Protein AF-A0A7G8ZKV3-F1 (afdb_monomer_lite)

pLDDT: mean 84.96, std 9.77, range [47.31, 93.44]

Radius of gyration: 17.97 Å; chains: 1; bounding box: 38×34×48 Å

Foldseek 3Di:
DPPCPLLPQFDPVLSVVLVVLLVVLCVLLVCLVVVLVVCVVVVHDPVSSVVSVVSNVVSVVSNVVSSVVRLVRGDPVSNVLLVQLLCQLLVVLVVVLVVVVVVCVVVVPPPDDVVVVVVSVVCSVVSSVVSSVVSSVVSVVVVD

Secondary structure (DSSP, 8-state):
--S-TTSSSS-HHHHHHHHHHHHHHHHHHHHHHHHHHHHHHTT--HHHHHHHHHHHHHHHHHHHHHHHHHHTTS-HHHHHHHHHHHHHHHHHHHHHHHHHHHHHHHTT-TT--HHHHHHHHHHHHHHHHHHHHHHH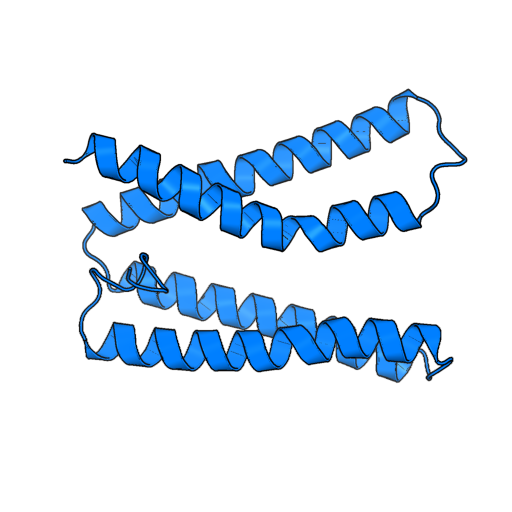HHHHTT--

Structure (mmCIF, N/CA/C/O backbone):
data_AF-A0A7G8ZKV3-F1
#
_entry.id   AF-A0A7G8ZKV3-F1
#
loop_
_atom_site.group_PDB
_atom_site.id
_atom_site.type_symbol
_atom_site.label_atom_id
_atom_site.label_alt_id
_atom_site.label_comp_id
_atom_site.label_asym_id
_atom_site.label_entity_id
_atom_site.label_seq_id
_atom_site.pdbx_PDB_ins_code
_atom_site.Cartn_x
_atom_site.Cartn_y
_atom_site.Cartn_z
_atom_site.occupancy
_atom_site.B_iso_or_equiv
_atom_site.auth_seq_id
_atom_site.auth_comp_id
_atom_site.auth_asym_id
_atom_site.auth_atom_id
_atom_site.pdbx_PDB_model_num
ATOM 1 N N . MET A 1 1 ? 6.717 4.722 20.788 1.00 47.31 1 MET A N 1
ATOM 2 C CA . MET A 1 1 ? 5.771 4.802 19.654 1.00 47.31 1 MET A CA 1
ATOM 3 C C . MET A 1 1 ? 5.545 3.397 19.133 1.00 47.31 1 MET A C 1
ATOM 5 O O . MET A 1 1 ? 6.523 2.695 18.908 1.00 47.31 1 MET A O 1
ATOM 9 N N . ASP A 1 2 ? 4.293 2.960 19.012 1.00 60.91 2 ASP A N 1
ATOM 10 C CA . ASP A 1 2 ? 3.972 1.668 18.395 1.00 60.91 2 ASP A CA 1
ATOM 11 C C . ASP A 1 2 ? 4.208 1.791 16.880 1.00 60.91 2 ASP A C 1
ATOM 13 O O . ASP A 1 2 ? 3.639 2.673 16.242 1.00 60.91 2 ASP A O 1
ATOM 17 N N . LEU A 1 3 ? 5.066 0.939 16.309 1.00 64.06 3 LEU A N 1
ATOM 18 C CA . LEU A 1 3 ? 5.451 0.988 14.886 1.00 64.06 3 LEU A CA 1
ATOM 19 C C . LEU A 1 3 ? 4.284 0.697 13.920 1.00 64.06 3 LEU A C 1
ATOM 21 O O . LEU A 1 3 ? 4.389 0.989 12.736 1.00 64.06 3 LEU A O 1
ATOM 25 N N . MET A 1 4 ? 3.198 0.104 14.423 1.00 76.06 4 MET A N 1
ATOM 26 C CA . MET A 1 4 ? 1.981 -0.233 13.674 1.00 76.06 4 MET A CA 1
ATOM 27 C C . MET A 1 4 ? 0.760 0.207 14.497 1.00 76.06 4 MET A C 1
ATOM 29 O O . MET A 1 4 ? 0.194 -0.610 15.236 1.00 76.06 4 MET A O 1
ATOM 33 N N . PRO A 1 5 ? 0.389 1.501 14.456 1.00 78.31 5 PRO A N 1
ATOM 34 C CA . PRO A 1 5 ? -0.674 2.072 15.288 1.00 78.31 5 PRO A CA 1
ATOM 35 C C . PRO A 1 5 ? -2.073 1.518 14.974 1.00 78.31 5 PR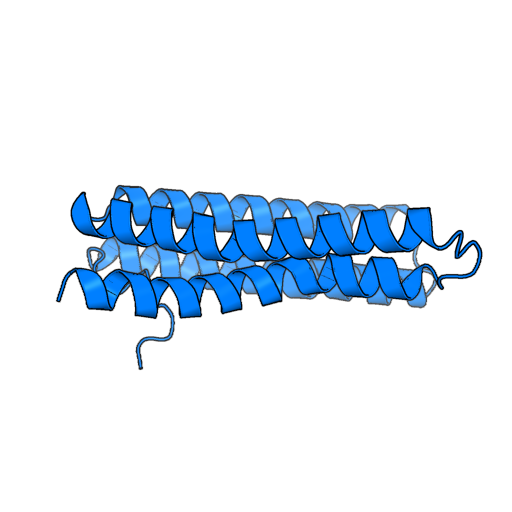O A C 1
ATOM 37 O O . PRO A 1 5 ? -2.995 1.719 15.763 1.00 78.31 5 PRO A O 1
ATOM 40 N N . GLU A 1 6 ? -2.245 0.828 13.849 1.00 79.88 6 GLU A N 1
ATOM 41 C CA . GLU A 1 6 ? -3.448 0.079 13.483 1.00 79.88 6 GLU A CA 1
ATOM 42 C C . GLU A 1 6 ? -3.599 -1.258 14.208 1.00 79.88 6 GLU A C 1
ATOM 44 O O . GLU A 1 6 ? -4.701 -1.783 14.317 1.00 79.88 6 GLU A O 1
ATOM 49 N N . ALA A 1 7 ? -2.509 -1.808 14.739 1.00 79.75 7 ALA A N 1
ATOM 50 C CA . ALA A 1 7 ? -2.524 -3.097 15.420 1.00 79.75 7 ALA A CA 1
ATOM 51 C C . ALA A 1 7 ? -2.589 -2.961 16.952 1.00 79.75 7 ALA A C 1
ATOM 53 O O . ALA A 1 7 ? -2.637 -3.972 17.657 1.00 79.75 7 ALA A O 1
ATOM 54 N N . SER A 1 8 ? -2.562 -1.736 17.489 1.00 81.88 8 SER A N 1
ATOM 55 C CA . SER A 1 8 ? -2.476 -1.482 18.933 1.00 81.88 8 SER A CA 1
ATOM 56 C C . SER A 1 8 ? -3.757 -1.855 19.686 1.00 81.88 8 SER A C 1
ATOM 58 O O . SER A 1 8 ? -3.671 -2.412 20.781 1.00 81.88 8 SER A O 1
ATOM 60 N N . SER A 1 9 ? -4.924 -1.630 19.075 1.00 80.44 9 SER A N 1
ATOM 61 C CA . SER A 1 9 ? -6.249 -1.967 19.616 1.00 80.44 9 SER A CA 1
ATOM 62 C C . SER A 1 9 ? -6.665 -3.422 19.367 1.00 80.44 9 SER A C 1
ATOM 64 O O . SER A 1 9 ? -7.646 -3.884 19.941 1.00 80.44 9 SER A O 1
ATOM 66 N N . ALA A 1 10 ? -5.916 -4.175 18.555 1.00 83.81 10 ALA A N 1
ATOM 67 C CA . ALA A 1 10 ? -6.239 -5.564 18.244 1.00 83.81 10 ALA A CA 1
ATOM 68 C C . ALA A 1 10 ? -5.869 -6.535 19.387 1.00 83.81 10 ALA A C 1
ATOM 70 O O . ALA A 1 10 ? -4.872 -6.312 20.099 1.00 83.81 10 ALA A O 1
ATOM 71 N N . PRO A 1 11 ? -6.574 -7.681 19.508 1.00 86.50 11 PRO A N 1
ATOM 72 C CA . PRO A 1 11 ? -6.199 -8.759 20.421 1.00 86.50 11 PRO A CA 1
ATOM 73 C C . PRO A 1 11 ? -4.728 -9.191 20.249 1.00 86.50 11 PRO A C 1
ATOM 75 O O . PRO A 1 11 ? -4.209 -9.174 19.127 1.00 86.50 11 PRO A O 1
ATOM 78 N N . PRO A 1 12 ? -4.022 -9.629 21.311 1.00 87.12 12 PRO A N 1
ATOM 79 C CA . PRO A 1 12 ? -2.585 -9.921 21.240 1.00 87.12 12 PRO A CA 1
ATOM 80 C C . PRO A 1 12 ? -2.196 -10.944 20.159 1.00 87.12 12 PRO A C 1
ATOM 82 O O . PRO A 1 12 ? -1.183 -10.775 19.477 1.00 87.12 12 PRO A O 1
ATOM 85 N N . ALA A 1 13 ? -3.017 -11.981 19.961 1.00 87.56 13 ALA A N 1
ATOM 86 C CA . ALA A 1 13 ? -2.788 -13.003 18.939 1.00 87.56 13 ALA A CA 1
ATOM 87 C C . ALA A 1 13 ? -2.919 -12.440 17.510 1.00 87.56 13 ALA A C 1
ATOM 89 O O . ALA A 1 13 ? -2.043 -12.669 16.672 1.00 87.56 13 ALA A O 1
ATOM 90 N N . ALA A 1 14 ? -3.968 -11.649 17.260 1.00 86.44 14 ALA A N 1
ATOM 91 C CA . ALA A 1 14 ? -4.210 -10.944 16.001 1.00 86.44 14 ALA A CA 1
ATOM 92 C C . ALA A 1 14 ? -3.061 -9.987 15.660 1.00 86.44 14 ALA A C 1
ATOM 94 O O . ALA A 1 14 ? -2.480 -10.042 14.576 1.00 86.44 14 ALA A O 1
ATOM 95 N N . ARG A 1 15 ? -2.662 -9.177 16.644 1.00 88.19 15 ARG A N 1
ATOM 96 C CA . ARG A 1 15 ? -1.556 -8.224 16.540 1.00 88.19 15 ARG A CA 1
ATOM 97 C C . ARG A 1 15 ? -0.241 -8.906 16.190 1.00 88.19 15 ARG A C 1
ATOM 99 O O . ARG A 1 15 ? 0.465 -8.447 15.296 1.00 88.19 15 ARG A O 1
ATOM 106 N N . ARG A 1 16 ? 0.102 -10.002 16.878 1.00 88.81 16 ARG A N 1
ATOM 107 C CA . ARG A 1 16 ? 1.333 -10.757 16.603 1.00 88.81 16 ARG A CA 1
ATOM 108 C C . ARG A 1 16 ? 1.317 -11.320 15.186 1.00 88.81 16 ARG A C 1
ATOM 110 O O . ARG A 1 16 ? 2.315 -11.178 14.484 1.00 88.81 16 ARG A O 1
ATOM 117 N N . ARG A 1 17 ? 0.203 -11.926 14.762 1.00 90.44 17 ARG A N 1
ATOM 118 C CA . ARG A 1 17 ? 0.063 -12.449 13.400 1.00 90.44 17 ARG A CA 1
ATOM 119 C C . ARG A 1 17 ? 0.253 -11.339 12.370 1.00 90.44 17 ARG A C 1
ATOM 121 O O . ARG A 1 17 ? 1.082 -11.510 11.485 1.00 90.44 17 ARG A O 1
ATOM 128 N N . TYR A 1 18 ? -0.464 -10.227 12.505 1.00 90.62 18 TYR A N 1
ATOM 129 C CA . TYR A 1 18 ? -0.373 -9.113 11.566 1.00 90.62 18 TYR A CA 1
ATOM 130 C C . TYR A 1 18 ? 1.044 -8.539 11.506 1.00 90.62 18 TYR A C 1
ATOM 132 O O . TYR A 1 18 ? 1.595 -8.430 10.422 1.00 90.62 18 TYR A O 1
ATOM 140 N N . LYS A 1 19 ? 1.698 -8.286 12.650 1.00 89.94 19 LYS A N 1
ATOM 141 C CA . LYS A 1 19 ? 3.089 -7.793 12.677 1.00 89.94 19 LYS A CA 1
ATOM 142 C C . LYS A 1 19 ? 4.035 -8.699 11.882 1.00 89.94 19 LYS A C 1
ATOM 144 O O . LYS A 1 19 ? 4.804 -8.207 11.062 1.00 89.94 19 LYS A O 1
ATOM 149 N N . TRP A 1 20 ? 3.953 -10.015 12.088 1.00 91.00 20 TRP A N 1
ATOM 150 C CA . TRP A 1 20 ? 4.781 -10.975 11.354 1.00 91.00 20 TRP A CA 1
ATOM 151 C C . TRP A 1 20 ? 4.432 -11.032 9.869 1.00 91.00 20 TRP A C 1
ATOM 153 O O . TRP A 1 20 ? 5.325 -10.958 9.035 1.00 91.00 20 TRP A O 1
ATOM 163 N N . ARG A 1 21 ? 3.144 -11.128 9.533 1.00 91.69 21 ARG A N 1
ATOM 164 C CA . ARG A 1 21 ? 2.676 -11.245 8.147 1.00 91.69 21 ARG A CA 1
ATOM 165 C C . ARG A 1 21 ? 2.974 -9.981 7.344 1.00 91.69 21 ARG A C 1
ATOM 167 O O . ARG A 1 21 ? 3.465 -10.091 6.227 1.00 91.69 21 ARG A O 1
ATOM 174 N N . SER A 1 22 ? 2.784 -8.805 7.934 1.00 88.06 22 SER A N 1
ATOM 175 C CA . SER A 1 22 ? 3.110 -7.518 7.321 1.00 88.06 22 SER A CA 1
ATOM 176 C C . SER A 1 22 ? 4.611 -7.325 7.143 1.00 88.06 22 SER A C 1
ATOM 178 O O . SER A 1 22 ? 5.044 -6.829 6.106 1.00 88.06 22 SER A O 1
ATOM 180 N N . LEU A 1 23 ? 5.427 -7.773 8.103 1.00 90.50 23 LEU A N 1
ATOM 181 C CA . LEU A 1 23 ? 6.883 -7.750 7.960 1.00 90.50 23 LEU A CA 1
ATOM 182 C C . LEU A 1 23 ? 7.352 -8.701 6.851 1.00 90.50 23 LEU A C 1
ATOM 184 O O . LEU A 1 23 ? 8.157 -8.306 6.013 1.00 90.50 23 LEU A O 1
ATOM 188 N N . THR A 1 24 ? 6.811 -9.920 6.787 1.00 90.88 24 THR A N 1
ATOM 189 C CA . THR A 1 24 ? 7.099 -10.861 5.695 1.00 90.88 24 THR A CA 1
ATOM 190 C C . THR A 1 24 ? 6.641 -10.312 4.345 1.00 90.88 24 THR A C 1
ATOM 192 O O . THR A 1 24 ? 7.391 -10.386 3.379 1.00 90.88 24 THR A O 1
ATOM 195 N N . GLY A 1 25 ? 5.446 -9.725 4.264 1.00 88.25 25 GLY A N 1
ATOM 196 C CA . GLY A 1 25 ? 4.940 -9.121 3.032 1.00 88.25 25 GLY A CA 1
ATOM 197 C C . GLY A 1 25 ? 5.781 -7.936 2.580 1.00 88.25 25 GLY A C 1
ATOM 198 O O . GLY A 1 25 ? 6.102 -7.851 1.401 1.00 88.25 25 GLY A O 1
ATOM 199 N N . GLY A 1 26 ? 6.229 -7.086 3.507 1.00 85.56 26 GLY A N 1
ATOM 200 C CA . GLY A 1 26 ? 7.175 -6.010 3.213 1.00 85.56 26 GLY A CA 1
ATOM 201 C C . GLY A 1 26 ? 8.525 -6.534 2.712 1.00 85.56 26 GLY A C 1
ATOM 202 O O . GLY A 1 26 ? 9.037 -6.041 1.710 1.00 85.56 26 GLY A O 1
ATOM 203 N N . LEU A 1 27 ? 9.065 -7.576 3.355 1.00 88.75 27 LEU A N 1
ATOM 204 C CA . LEU A 1 27 ? 10.312 -8.234 2.948 1.00 88.75 27 LEU A CA 1
ATOM 205 C C . LEU A 1 27 ? 10.207 -8.996 1.624 1.00 88.75 27 LEU A C 1
ATOM 207 O O . LEU A 1 27 ? 11.236 -9.255 1.016 1.00 88.75 27 LEU A O 1
ATOM 211 N N . LEU A 1 28 ? 9.010 -9.367 1.172 1.00 90.00 28 LEU A N 1
ATOM 212 C CA . LEU A 1 28 ? 8.805 -9.933 -0.163 1.00 90.00 28 LEU A CA 1
ATOM 213 C C . LEU A 1 28 ? 8.596 -8.830 -1.198 1.00 90.00 28 LEU A C 1
ATOM 215 O O . LEU A 1 28 ? 9.214 -8.854 -2.257 1.00 90.00 28 LEU A O 1
ATOM 219 N N . PHE A 1 29 ? 7.760 -7.843 -0.883 1.00 88.19 29 PHE A N 1
ATOM 220 C CA . PHE A 1 29 ? 7.439 -6.748 -1.787 1.00 88.19 29 PHE A CA 1
ATOM 221 C C . PHE A 1 29 ? 8.680 -5.940 -2.170 1.00 88.19 29 PHE A C 1
ATOM 223 O O . PHE A 1 29 ? 8.931 -5.754 -3.358 1.00 88.19 29 PHE A O 1
ATOM 230 N N . LEU A 1 30 ? 9.464 -5.479 -1.187 1.00 85.62 30 LEU A N 1
ATOM 231 C CA . LEU A 1 30 ? 10.576 -4.562 -1.446 1.00 85.62 30 LEU A CA 1
ATOM 232 C C . LEU A 1 30 ? 11.624 -5.180 -2.389 1.00 85.62 30 LEU A C 1
ATOM 234 O O . LEU A 1 30 ? 11.969 -4.533 -3.375 1.00 85.62 30 LEU A O 1
ATOM 238 N N . PRO A 1 31 ? 12.103 -6.421 -2.164 1.00 88.81 31 PRO A N 1
ATOM 239 C CA . PRO A 1 31 ? 13.065 -7.052 -3.060 1.00 88.81 31 PRO A CA 1
ATOM 240 C C . PRO A 1 31 ? 12.470 -7.457 -4.405 1.00 88.81 31 PRO A C 1
ATOM 242 O O . PRO A 1 31 ? 13.187 -7.408 -5.393 1.00 88.81 31 PRO A O 1
ATOM 245 N N . LEU A 1 32 ? 11.189 -7.836 -4.478 1.00 90.38 32 LEU A N 1
ATOM 246 C CA . LEU A 1 32 ? 10.549 -8.152 -5.760 1.00 90.38 32 LEU A CA 1
ATOM 247 C C . LEU A 1 32 ? 10.410 -6.900 -6.629 1.00 90.38 32 LEU A C 1
ATOM 249 O O . LEU A 1 32 ? 10.749 -6.929 -7.808 1.00 90.38 32 LEU A O 1
ATOM 253 N N . TYR A 1 33 ? 9.989 -5.789 -6.028 1.00 86.38 33 TYR A N 1
ATOM 254 C CA . TYR A 1 33 ? 9.864 -4.511 -6.713 1.00 86.38 33 TYR A CA 1
ATOM 255 C C . TYR A 1 33 ? 11.231 -3.916 -7.085 1.00 86.38 33 TYR A C 1
ATOM 257 O O . TYR A 1 33 ? 11.487 -3.631 -8.250 1.00 86.38 33 TYR A O 1
ATOM 265 N N . LEU A 1 34 ? 12.153 -3.764 -6.128 1.00 86.62 34 LEU A N 1
ATOM 266 C CA . LEU A 1 34 ? 13.489 -3.228 -6.422 1.00 86.62 34 LEU A CA 1
ATOM 267 C C . LEU A 1 34 ? 14.285 -4.173 -7.324 1.00 86.62 34 LEU A C 1
ATOM 269 O O . LEU A 1 34 ? 14.982 -3.725 -8.229 1.00 86.62 34 LEU A O 1
ATOM 273 N N . GLY A 1 35 ? 14.150 -5.481 -7.112 1.00 86.88 35 GLY A N 1
ATOM 274 C CA . GLY A 1 35 ? 14.774 -6.506 -7.935 1.00 86.88 35 GLY A CA 1
ATOM 275 C C . GLY A 1 35 ? 14.280 -6.471 -9.375 1.00 86.88 35 GLY A C 1
ATOM 276 O O . GLY A 1 35 ? 15.098 -6.639 -10.272 1.00 86.88 35 GLY A O 1
ATOM 277 N N . SER A 1 36 ? 12.995 -6.182 -9.625 1.00 87.56 36 SER A N 1
ATOM 278 C CA . SER A 1 36 ? 12.498 -6.019 -10.996 1.00 87.56 36 SER A CA 1
ATOM 279 C C . SER A 1 36 ? 13.127 -4.804 -11.685 1.00 87.56 36 SER A C 1
ATOM 281 O O . SER A 1 36 ? 13.544 -4.918 -12.831 1.00 87.56 36 SER A O 1
ATOM 283 N N . GLN A 1 37 ? 13.267 -3.677 -10.978 1.00 85.31 37 GLN A N 1
ATOM 284 C CA . GLN A 1 37 ? 13.892 -2.452 -11.505 1.00 85.31 37 GLN A CA 1
ATOM 285 C C . GLN A 1 37 ? 15.399 -2.635 -11.773 1.00 85.31 37 GLN A C 1
ATOM 287 O O . GLN A 1 37 ? 15.935 -2.196 -12.793 1.00 85.31 37 GLN A O 1
ATOM 292 N N . ILE A 1 38 ? 16.101 -3.327 -10.870 1.00 88.25 38 ILE A N 1
ATOM 293 C CA . ILE A 1 38 ? 17.526 -3.648 -11.037 1.00 88.25 38 ILE A CA 1
ATOM 294 C C . ILE A 1 38 ? 17.715 -4.643 -12.189 1.00 88.25 38 ILE A C 1
ATOM 296 O O . ILE A 1 38 ? 18.617 -4.474 -13.003 1.00 88.25 38 ILE A O 1
ATOM 300 N N . ALA A 1 39 ? 16.857 -5.658 -12.294 1.00 89.12 39 ALA A N 1
ATOM 301 C CA . ALA A 1 39 ? 16.909 -6.632 -13.380 1.00 89.12 39 ALA A CA 1
ATOM 302 C C . ALA A 1 39 ? 16.653 -5.977 -14.746 1.00 89.12 39 ALA A C 1
ATOM 304 O O . ALA A 1 39 ? 17.365 -6.270 -15.704 1.00 89.12 39 ALA A O 1
ATOM 305 N N . GLU A 1 40 ? 15.685 -5.063 -14.824 1.00 87.19 40 GLU A N 1
ATOM 306 C CA . GLU A 1 40 ? 15.390 -4.299 -16.038 1.00 87.19 40 GLU A CA 1
ATOM 307 C C . GLU A 1 40 ? 16.587 -3.443 -16.471 1.00 87.19 40 GLU A C 1
ATOM 309 O O . GLU A 1 40 ? 17.032 -3.533 -17.614 1.00 87.19 40 GLU A O 1
ATOM 314 N N . SER A 1 41 ? 17.178 -2.682 -15.545 1.00 86.19 41 SER A N 1
ATOM 315 C CA . SER A 1 41 ? 18.353 -1.848 -15.845 1.00 86.19 41 SER A CA 1
ATOM 316 C C . SER A 1 41 ? 19.628 -2.655 -16.135 1.00 86.19 41 SER A C 1
ATOM 318 O O . SER A 1 41 ? 20.490 -2.192 -16.879 1.00 86.19 41 SER A O 1
ATOM 320 N N . GLY A 1 42 ? 19.739 -3.873 -15.600 1.00 88.25 42 GLY A N 1
ATOM 321 C CA . GLY A 1 42 ? 20.837 -4.807 -15.858 1.00 88.25 42 GLY A CA 1
ATOM 322 C C . GLY A 1 42 ? 20.709 -5.623 -17.150 1.00 88.25 42 GLY A C 1
ATOM 323 O O . GLY A 1 42 ? 21.565 -6.468 -17.406 1.00 88.25 42 GLY A O 1
ATOM 324 N N . GLY A 1 43 ? 19.657 -5.415 -17.952 1.00 89.62 43 GLY A N 1
ATOM 325 C CA . GLY A 1 43 ? 19.445 -6.140 -19.210 1.00 89.62 43 GLY A CA 1
ATOM 326 C C . GLY A 1 43 ? 18.988 -7.593 -19.033 1.00 89.62 43 GLY A C 1
ATOM 327 O O . GLY A 1 43 ? 19.224 -8.427 -19.909 1.00 89.62 43 GLY A O 1
ATOM 328 N N . ALA A 1 44 ? 18.357 -7.924 -17.902 1.00 89.75 44 ALA A N 1
ATOM 329 C CA . ALA A 1 44 ? 17.767 -9.242 -17.690 1.00 89.75 44 ALA A CA 1
ATOM 330 C C . ALA A 1 44 ? 16.615 -9.511 -18.675 1.00 89.75 44 ALA A C 1
ATOM 332 O O . ALA A 1 44 ? 16.053 -8.605 -19.291 1.00 89.75 44 ALA A O 1
ATOM 333 N N . SER A 1 45 ? 16.219 -10.780 -18.806 1.00 93.19 45 SER A N 1
ATOM 334 C CA . SER A 1 45 ? 15.103 -11.142 -19.680 1.00 93.19 45 SER A CA 1
ATOM 335 C C . SER A 1 45 ? 13.791 -10.498 -19.215 1.00 93.19 45 SER A C 1
ATOM 337 O O . SER A 1 45 ? 13.482 -10.467 -18.020 1.00 93.19 45 SER A O 1
ATOM 339 N N . HIS A 1 46 ? 12.968 -10.052 -20.170 1.00 90.00 46 HIS A N 1
ATOM 340 C CA . HIS A 1 46 ? 11.649 -9.474 -19.882 1.00 90.00 46 HIS A CA 1
ATOM 341 C C . HIS A 1 46 ? 10.773 -10.400 -19.030 1.00 90.00 46 HIS A C 1
ATOM 343 O O . HIS A 1 46 ? 10.029 -9.934 -18.174 1.00 90.00 46 HIS A O 1
ATOM 349 N N . LEU A 1 47 ? 10.896 -11.719 -19.215 1.00 92.44 47 LEU A N 1
ATOM 350 C CA . LEU A 1 47 ? 10.165 -12.700 -18.419 1.00 92.44 47 LEU A CA 1
ATOM 351 C C . LEU A 1 47 ? 10.510 -12.605 -16.923 1.00 92.44 47 LEU A C 1
ATOM 353 O O . LEU A 1 47 ? 9.610 -12.659 -16.090 1.00 92.44 47 LEU A O 1
ATOM 357 N N . LEU A 1 48 ? 11.789 -12.434 -16.573 1.00 90.38 48 LEU A N 1
ATOM 358 C CA . LEU A 1 48 ? 12.225 -12.324 -15.178 1.00 90.38 48 LEU A CA 1
ATOM 359 C C . LEU A 1 48 ? 11.715 -11.025 -14.543 1.00 90.38 48 LEU A C 1
ATOM 361 O O . LEU A 1 48 ? 11.186 -11.057 -13.432 1.00 90.38 48 LEU A O 1
ATOM 365 N N . VAL A 1 49 ? 11.805 -9.908 -15.273 1.00 90.75 49 VAL A N 1
ATOM 366 C CA . VAL A 1 49 ? 11.275 -8.605 -14.836 1.00 90.75 49 VAL A CA 1
ATOM 367 C C . VAL A 1 49 ? 9.769 -8.692 -14.579 1.00 90.75 49 VAL A C 1
ATOM 369 O O . VAL A 1 49 ? 9.300 -8.240 -13.535 1.00 90.75 49 VAL A O 1
ATOM 372 N N . LEU A 1 50 ? 9.016 -9.339 -15.476 1.00 90.06 50 LEU A N 1
ATOM 373 C CA . LEU A 1 50 ? 7.576 -9.544 -15.313 1.00 90.06 50 LEU A CA 1
ATOM 374 C C . LEU A 1 50 ? 7.255 -10.417 -14.097 1.00 90.06 50 LEU A C 1
ATOM 376 O O . LEU A 1 50 ? 6.393 -10.047 -13.305 1.00 90.06 50 LEU A O 1
ATOM 380 N N . ILE A 1 51 ? 7.948 -11.545 -13.910 1.00 92.25 51 ILE A N 1
ATOM 381 C CA . ILE A 1 51 ? 7.733 -12.425 -12.749 1.00 92.25 51 ILE A CA 1
ATOM 382 C C . ILE A 1 51 ? 7.977 -11.662 -11.442 1.00 92.25 51 ILE A C 1
ATOM 384 O O . ILE A 1 51 ? 7.158 -11.741 -10.526 1.00 92.25 51 ILE A O 1
ATOM 388 N N . ALA A 1 52 ? 9.069 -10.899 -11.359 1.00 90.31 52 ALA A N 1
ATOM 389 C CA . ALA A 1 52 ? 9.385 -10.100 -10.180 1.00 90.31 52 ALA A CA 1
ATOM 390 C C . ALA A 1 52 ? 8.343 -8.989 -9.950 1.00 90.31 52 ALA A C 1
ATOM 392 O O . ALA A 1 52 ? 7.829 -8.847 -8.839 1.00 90.31 52 ALA A O 1
ATOM 393 N N . GLY A 1 53 ? 7.955 -8.267 -11.006 1.00 87.44 53 GLY A N 1
ATOM 394 C CA . GLY A 1 53 ? 6.944 -7.211 -10.944 1.00 87.44 53 GLY A CA 1
ATOM 395 C C . GLY A 1 53 ? 5.574 -7.725 -10.492 1.00 87.44 53 GLY A C 1
ATOM 396 O O . GLY A 1 53 ? 5.014 -7.223 -9.516 1.00 87.44 53 GLY A O 1
ATOM 397 N N . TYR A 1 54 ? 5.054 -8.776 -11.134 1.00 90.06 54 TYR A N 1
ATOM 398 C CA . TYR A 1 54 ? 3.790 -9.405 -10.733 1.00 90.06 54 TYR A CA 1
ATOM 399 C C . TYR A 1 54 ? 3.874 -10.038 -9.342 1.00 90.06 54 TYR A C 1
ATOM 401 O O . TYR A 1 54 ? 2.912 -9.959 -8.580 1.00 90.06 54 TYR A O 1
ATOM 409 N N . GLY A 1 55 ? 5.022 -10.607 -8.969 1.00 91.56 55 GLY A N 1
ATOM 410 C CA . GLY A 1 55 ? 5.272 -11.073 -7.608 1.00 91.56 55 GLY A CA 1
ATOM 411 C C . GLY A 1 55 ? 5.128 -9.947 -6.578 1.00 91.56 55 GLY A C 1
ATOM 412 O O . GLY A 1 55 ? 4.480 -10.134 -5.548 1.00 91.56 55 GLY A O 1
ATOM 413 N N . GLY A 1 56 ? 5.663 -8.759 -6.876 1.00 88.44 56 GLY A N 1
ATOM 414 C CA . GLY A 1 56 ? 5.484 -7.563 -6.052 1.00 88.44 56 GLY A CA 1
ATOM 415 C C . GLY A 1 56 ? 4.012 -7.160 -5.916 1.00 88.44 56 GLY A C 1
ATOM 416 O O . GLY A 1 56 ? 3.543 -6.894 -4.809 1.00 88.44 56 GLY A O 1
ATOM 417 N N . VAL A 1 57 ? 3.248 -7.196 -7.012 1.00 87.94 57 VAL A N 1
ATOM 418 C CA . VAL A 1 57 ? 1.797 -6.932 -6.989 1.00 87.94 57 VAL A CA 1
ATOM 419 C C . VAL A 1 57 ? 1.063 -7.942 -6.102 1.00 87.94 57 VAL A C 1
ATOM 421 O O . VAL A 1 57 ? 0.254 -7.548 -5.262 1.00 87.94 57 VAL A O 1
ATOM 424 N N . LEU A 1 58 ? 1.368 -9.236 -6.222 1.00 91.75 58 LEU A N 1
ATOM 425 C CA . LEU A 1 58 ? 0.772 -10.275 -5.376 1.00 91.75 58 LEU A CA 1
ATOM 426 C C . LEU A 1 58 ? 1.118 -10.080 -3.893 1.00 91.75 58 LEU A C 1
ATOM 428 O O . LEU A 1 58 ? 0.254 -10.270 -3.036 1.00 91.75 58 LEU A O 1
ATOM 432 N N . ALA A 1 59 ? 2.343 -9.648 -3.579 1.00 91.06 59 ALA A N 1
ATOM 433 C CA . ALA A 1 59 ? 2.740 -9.317 -2.213 1.00 91.06 59 ALA A CA 1
ATOM 434 C C . ALA A 1 59 ? 1.927 -8.138 -1.646 1.00 91.06 59 ALA A C 1
ATOM 436 O O . ALA A 1 59 ? 1.498 -8.196 -0.493 1.00 91.06 59 ALA A O 1
ATOM 437 N N . LEU A 1 60 ? 1.642 -7.107 -2.452 1.00 87.94 60 LEU A N 1
ATOM 438 C CA . LEU A 1 60 ? 0.762 -6.000 -2.051 1.00 87.94 60 LEU A CA 1
ATOM 439 C C . LEU A 1 60 ? -0.680 -6.459 -1.813 1.00 87.94 60 LEU A C 1
ATOM 441 O O . LEU A 1 60 ? -1.281 -6.087 -0.806 1.00 87.94 60 LEU A O 1
ATOM 445 N N . VAL A 1 61 ? -1.229 -7.293 -2.700 1.00 91.06 61 VAL A N 1
ATOM 446 C CA . VAL A 1 61 ? -2.577 -7.865 -2.529 1.00 91.06 61 VAL A CA 1
ATOM 447 C C . VAL A 1 61 ? -2.655 -8.683 -1.240 1.00 91.06 61 VAL A C 1
ATOM 449 O O . VAL A 1 61 ? -3.627 -8.584 -0.490 1.00 91.06 61 VAL A O 1
ATOM 452 N N . TRP A 1 62 ? -1.611 -9.454 -0.939 1.00 93.25 62 TRP A N 1
ATOM 453 C CA . TRP A 1 62 ? -1.533 -10.216 0.300 1.00 93.25 62 TRP A CA 1
ATOM 454 C C . TRP A 1 62 ? -1.446 -9.323 1.549 1.00 93.25 62 TRP A C 1
ATOM 456 O O . TRP A 1 62 ? -2.150 -9.575 2.529 1.00 93.25 62 TRP A O 1
ATOM 466 N N . LEU A 1 63 ? -0.651 -8.249 1.512 1.00 90.25 63 LEU A N 1
ATOM 467 C CA . LEU A 1 63 ? -0.592 -7.257 2.592 1.00 90.25 63 LEU A CA 1
ATOM 468 C C . LEU A 1 63 ? -1.955 -6.598 2.836 1.00 90.25 63 LEU A C 1
ATOM 470 O O . LEU A 1 63 ? -2.377 -6.463 3.986 1.00 90.25 63 LEU A O 1
ATOM 474 N N . LEU A 1 64 ? -2.671 -6.246 1.765 1.00 89.94 64 LEU A N 1
ATOM 475 C CA . LEU A 1 64 ? -4.024 -5.701 1.855 1.00 89.94 64 LEU A CA 1
ATOM 476 C C . LEU A 1 64 ? -4.985 -6.704 2.504 1.00 89.94 64 LEU A C 1
ATOM 478 O O . LEU A 1 64 ? -5.774 -6.331 3.370 1.00 89.94 64 LEU A O 1
ATOM 482 N N . TYR A 1 65 ? -4.901 -7.980 2.124 1.00 93.44 65 TYR A N 1
ATOM 483 C CA . TYR A 1 65 ? -5.702 -9.036 2.736 1.00 93.44 65 TYR A CA 1
ATOM 484 C C . TYR A 1 65 ? -5.450 -9.150 4.247 1.00 93.44 65 TYR A C 1
ATOM 486 O O . TYR A 1 65 ? -6.406 -9.209 5.022 1.00 93.44 65 TYR A O 1
ATOM 494 N N . GLU A 1 66 ? -4.190 -9.139 4.688 1.00 92.69 66 GLU A N 1
ATOM 495 C CA . GLU A 1 66 ? -3.858 -9.202 6.119 1.00 92.69 66 GLU A CA 1
ATOM 496 C C . GLU A 1 66 ? -4.299 -7.936 6.869 1.00 92.69 66 GLU A C 1
ATOM 498 O O . GLU A 1 66 ? -4.775 -8.039 8.000 1.00 92.69 66 GLU A O 1
ATOM 503 N N . PHE A 1 67 ? -4.235 -6.761 6.234 1.00 90.50 67 PHE A N 1
ATOM 504 C CA . PHE A 1 67 ? -4.794 -5.528 6.791 1.00 90.50 67 PHE A CA 1
ATOM 505 C C . PHE A 1 67 ? -6.313 -5.626 6.974 1.00 90.50 67 PHE A C 1
ATOM 507 O O . PHE A 1 67 ? -6.820 -5.397 8.069 1.00 90.50 67 PHE A O 1
ATOM 514 N N . VAL A 1 68 ? -7.054 -6.041 5.943 1.00 92.06 68 VAL A N 1
ATOM 515 C CA . VAL A 1 68 ? -8.511 -6.241 6.035 1.00 92.06 68 VAL A CA 1
ATOM 516 C C . VAL A 1 68 ? -8.855 -7.271 7.110 1.00 92.06 68 VAL A C 1
ATOM 518 O O . VAL A 1 68 ? -9.809 -7.085 7.868 1.00 92.06 68 VAL A O 1
ATOM 521 N N . HIS A 1 69 ? -8.075 -8.347 7.206 1.00 93.31 69 HIS A N 1
ATOM 522 C CA . HIS A 1 69 ? -8.260 -9.364 8.231 1.00 93.31 69 HIS A CA 1
ATOM 523 C C . HIS A 1 69 ? -8.059 -8.805 9.646 1.00 93.31 69 HIS A C 1
ATOM 525 O O . HIS A 1 69 ? -8.866 -9.108 10.523 1.00 93.31 69 HIS A O 1
ATOM 531 N N . LEU A 1 70 ? -7.041 -7.962 9.859 1.00 92.25 70 LEU A N 1
ATOM 532 C CA . LEU A 1 70 ? -6.823 -7.260 11.125 1.00 92.25 70 LEU A CA 1
ATOM 533 C C . LEU A 1 70 ? -8.002 -6.342 11.461 1.00 92.25 70 LEU A C 1
ATOM 535 O O . LEU A 1 70 ? -8.525 -6.423 12.568 1.00 92.25 70 LEU A O 1
ATOM 539 N N . ILE A 1 71 ? -8.440 -5.501 10.516 1.00 91.38 71 ILE A N 1
ATOM 540 C CA . ILE A 1 71 ? -9.533 -4.546 10.748 1.00 91.38 71 ILE A CA 1
ATOM 541 C C . ILE A 1 71 ? -10.805 -5.272 11.185 1.00 91.38 71 ILE A C 1
ATOM 543 O O . ILE A 1 71 ? -11.438 -4.858 12.149 1.00 91.38 71 ILE A O 1
ATOM 547 N N . ARG A 1 72 ? -11.142 -6.408 10.566 1.00 91.06 72 ARG A N 1
ATOM 548 C CA . ARG A 1 72 ? -12.313 -7.217 10.954 1.00 91.06 72 ARG A CA 1
ATOM 549 C C . ARG A 1 72 ? -12.259 -7.768 12.383 1.00 91.06 72 ARG A C 1
ATOM 551 O O . ARG A 1 72 ? -13.291 -8.181 12.898 1.00 91.06 72 ARG A O 1
ATOM 558 N N . GLN A 1 73 ? -11.082 -7.808 13.002 1.00 90.94 73 GLN A N 1
ATOM 559 C CA . GLN A 1 73 ? -10.890 -8.254 14.385 1.00 90.94 73 GLN A CA 1
ATOM 560 C C . GLN A 1 73 ? -10.936 -7.103 15.398 1.00 90.94 73 GLN A C 1
ATOM 562 O O . GLN A 1 73 ? -10.800 -7.351 16.595 1.00 90.94 73 GLN A O 1
ATOM 567 N N . LEU A 1 74 ? -11.092 -5.862 14.933 1.00 89.88 74 LEU A N 1
ATOM 568 C CA . LEU A 1 74 ? -11.263 -4.685 15.777 1.00 89.88 74 LEU A CA 1
ATOM 569 C C . LEU A 1 74 ? -12.739 -4.450 16.105 1.00 89.88 74 LEU A C 1
ATOM 571 O O . LEU A 1 74 ? -13.622 -4.861 15.352 1.00 89.88 74 LEU A O 1
ATOM 575 N N . ASP A 1 75 ? -12.987 -3.704 17.179 1.00 91.06 75 ASP A N 1
ATOM 576 C CA . ASP A 1 75 ? -14.322 -3.218 17.532 1.00 91.06 75 ASP A CA 1
ATOM 577 C C . ASP A 1 75 ? -14.891 -2.283 16.454 1.00 91.06 75 ASP A C 1
ATOM 579 O O . ASP A 1 75 ? -14.150 -1.617 15.724 1.00 91.06 75 ASP A O 1
ATOM 583 N N . GLU A 1 76 ? -16.219 -2.168 16.391 1.00 90.69 76 GLU A N 1
ATOM 584 C CA . GLU A 1 76 ? -16.923 -1.425 15.336 1.00 90.69 76 GLU A CA 1
ATOM 585 C C . GLU A 1 76 ? -16.469 0.044 15.227 1.00 90.69 76 GLU A C 1
ATOM 587 O O . GLU A 1 76 ? -16.288 0.572 14.127 1.00 90.69 76 GLU A O 1
ATOM 592 N N . LEU A 1 77 ? -16.206 0.700 16.365 1.00 90.25 77 LEU A N 1
ATOM 593 C CA . LEU A 1 77 ? -15.691 2.072 16.392 1.00 90.25 77 LEU A CA 1
ATOM 594 C C . LEU A 1 77 ? -14.306 2.169 15.734 1.00 90.25 77 LEU A C 1
ATOM 596 O O . LEU A 1 77 ? -14.071 3.037 14.894 1.00 90.25 77 LEU A O 1
ATOM 600 N N . GLN A 1 78 ? -13.394 1.259 16.082 1.00 89.81 78 GLN A N 1
ATOM 601 C CA . GLN A 1 78 ? -12.043 1.228 15.521 1.00 89.81 78 GLN A CA 1
ATOM 602 C C . GLN A 1 78 ? -12.080 0.900 14.024 1.00 89.81 78 GLN A C 1
ATOM 604 O O . GLN A 1 78 ? -11.372 1.534 13.242 1.00 89.81 78 GLN A O 1
ATOM 609 N N . GLN A 1 79 ? -12.957 -0.014 13.599 1.00 90.88 79 GLN A N 1
ATOM 610 C CA . GLN A 1 79 ? -13.177 -0.300 12.180 1.00 90.88 79 GLN A CA 1
ATOM 611 C C . GLN A 1 79 ? -13.582 0.955 11.405 1.00 90.88 79 GLN A C 1
ATOM 613 O O . GLN A 1 79 ? -12.965 1.273 10.387 1.00 90.88 79 GLN A O 1
ATOM 618 N N . ARG A 1 80 ? -14.570 1.710 11.904 1.00 92.38 80 ARG A N 1
ATOM 619 C CA . ARG A 1 80 ? -15.016 2.962 11.272 1.00 92.38 80 ARG A CA 1
ATOM 620 C C . ARG A 1 80 ? -13.890 3.987 11.185 1.00 92.38 80 ARG A C 1
ATOM 622 O O . ARG A 1 80 ? -13.717 4.599 10.130 1.00 92.38 80 ARG A O 1
ATOM 629 N N . ILE A 1 81 ? -13.104 4.148 12.250 1.00 92.00 81 ILE A N 1
ATOM 630 C CA . ILE A 1 81 ? -11.944 5.051 12.273 1.00 92.00 81 ILE A CA 1
ATOM 631 C C . ILE A 1 81 ? -10.937 4.665 11.182 1.00 92.00 81 ILE A C 1
ATOM 633 O O . ILE A 1 81 ? -10.538 5.516 10.387 1.00 92.00 81 ILE A O 1
ATOM 637 N N . HIS A 1 82 ? -10.563 3.386 11.103 1.00 93.12 82 HIS A N 1
ATOM 638 C CA . HIS A 1 82 ? -9.580 2.899 10.139 1.00 93.12 82 HIS A CA 1
ATOM 639 C C . HIS A 1 82 ? -10.058 3.000 8.690 1.00 93.12 82 HIS A C 1
ATOM 641 O O . HIS A 1 82 ? -9.305 3.467 7.838 1.00 93.12 82 HIS A O 1
ATOM 647 N N . VAL A 1 83 ? -11.307 2.623 8.407 1.00 93.25 83 VAL A N 1
ATOM 648 C CA . VAL A 1 83 ? -11.887 2.725 7.059 1.00 93.25 83 VAL A CA 1
ATOM 649 C C . VAL A 1 83 ? -11.994 4.186 6.621 1.00 93.25 83 VAL A C 1
ATOM 651 O O . VAL A 1 83 ? -11.638 4.508 5.491 1.00 93.25 83 VAL A O 1
ATOM 654 N N . THR A 1 84 ? -12.405 5.085 7.520 1.00 93.00 84 THR A N 1
ATOM 655 C CA . THR A 1 84 ? -12.480 6.527 7.226 1.00 93.00 84 THR A CA 1
ATOM 656 C C . THR A 1 84 ? -11.095 7.099 6.935 1.00 93.00 84 THR A C 1
ATOM 658 O O . THR A 1 84 ? -10.905 7.786 5.934 1.00 93.00 84 THR A O 1
ATOM 661 N N . ALA A 1 85 ? -10.106 6.779 7.773 1.00 93.00 85 ALA A N 1
ATOM 662 C CA . ALA A 1 85 ? -8.731 7.220 7.574 1.00 93.00 85 ALA A CA 1
ATOM 663 C C . ALA A 1 85 ? -8.131 6.682 6.267 1.00 93.00 85 ALA A C 1
ATOM 665 O O . ALA A 1 85 ? -7.414 7.405 5.578 1.00 93.00 85 ALA A O 1
ATOM 666 N N . LEU A 1 86 ? -8.438 5.432 5.903 1.00 92.25 86 LEU A N 1
ATOM 667 C CA . LEU A 1 86 ? -7.979 4.817 4.659 1.00 92.25 86 LEU A CA 1
ATOM 668 C C . LEU A 1 86 ? -8.622 5.480 3.438 1.00 92.25 86 LEU A C 1
ATOM 670 O O . LEU A 1 86 ? -7.912 5.807 2.490 1.00 92.25 86 LEU A O 1
ATOM 674 N N . ALA A 1 87 ? -9.929 5.750 3.492 1.00 93.19 87 ALA A N 1
ATOM 675 C CA . ALA A 1 87 ? -10.644 6.469 2.443 1.00 93.19 87 ALA A CA 1
ATOM 676 C C . ALA A 1 87 ? -10.102 7.894 2.252 1.00 93.19 87 ALA A C 1
ATOM 678 O O . ALA A 1 87 ? -9.872 8.309 1.121 1.00 93.19 87 ALA A O 1
ATOM 679 N N . MET A 1 88 ? -9.833 8.625 3.339 1.00 93.44 88 MET A N 1
ATOM 680 C CA . MET A 1 88 ? -9.223 9.957 3.268 1.00 93.44 88 MET A CA 1
ATOM 681 C C . MET A 1 88 ? -7.796 9.901 2.710 1.00 93.44 88 MET A C 1
ATOM 683 O O . MET A 1 88 ? -7.470 10.628 1.772 1.00 93.44 88 MET A O 1
ATOM 687 N N . GLY A 1 89 ? -6.957 9.013 3.249 1.00 92.06 89 GLY A N 1
ATOM 688 C CA 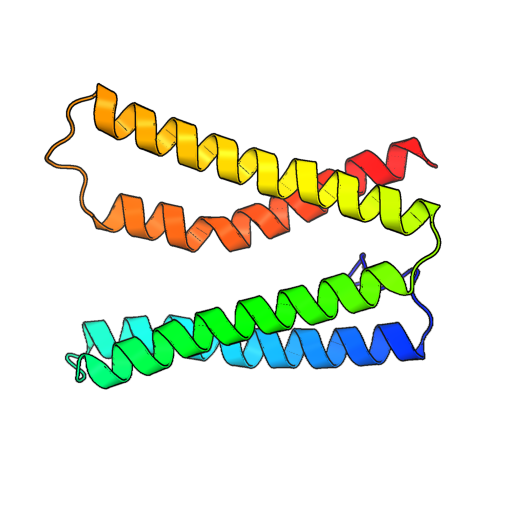. GLY A 1 89 ? -5.558 8.880 2.853 1.00 92.06 89 GLY A CA 1
ATOM 689 C C . GLY A 1 89 ? -5.411 8.490 1.385 1.00 92.06 89 GLY A C 1
ATOM 690 O O . GLY A 1 89 ? -4.907 9.272 0.581 1.00 92.06 89 GLY A O 1
ATOM 691 N N . PHE A 1 90 ? -5.911 7.314 1.006 1.00 91.12 90 PHE A N 1
ATOM 692 C CA . PHE A 1 90 ? -5.785 6.820 -0.367 1.00 91.12 90 PHE A CA 1
ATOM 693 C C . PHE A 1 90 ? -6.674 7.571 -1.359 1.00 91.12 90 PHE A C 1
ATOM 695 O O . PHE A 1 90 ? -6.271 7.743 -2.506 1.00 91.12 90 PHE A O 1
ATOM 702 N N . GLY A 1 91 ? -7.837 8.075 -0.935 1.00 91.75 91 GLY A N 1
ATOM 703 C CA . GLY A 1 91 ? -8.684 8.922 -1.776 1.00 91.75 91 GLY A CA 1
ATOM 704 C C . GLY A 1 91 ? -8.002 10.239 -2.146 1.00 91.75 91 GLY A C 1
ATOM 705 O O . GLY A 1 91 ? -8.062 10.651 -3.304 1.00 91.75 91 GLY A O 1
ATOM 706 N N . SER A 1 92 ? -7.285 10.869 -1.206 1.00 91.56 92 SER A N 1
ATOM 707 C CA . SER A 1 92 ? -6.512 12.085 -1.497 1.00 91.56 92 SER A CA 1
ATOM 708 C C . SER A 1 92 ? -5.384 11.822 -2.497 1.00 91.56 92 SER A C 1
ATOM 710 O O . SER A 1 92 ? -5.238 12.569 -3.463 1.00 91.56 92 SER A O 1
ATOM 712 N N . VAL A 1 93 ? -4.649 10.716 -2.342 1.00 90.31 93 VAL A N 1
ATOM 713 C CA . VAL A 1 93 ? -3.586 10.328 -3.278 1.00 90.31 93 VAL A CA 1
ATOM 714 C C . VAL A 1 93 ? -4.156 10.000 -4.653 1.00 90.31 93 VAL A C 1
ATOM 716 O O . VAL A 1 93 ? -3.658 10.517 -5.645 1.00 90.31 93 VAL A O 1
ATOM 719 N N . ALA A 1 94 ? -5.234 9.218 -4.734 1.00 89.81 94 ALA A N 1
ATOM 720 C CA . ALA A 1 94 ? -5.896 8.921 -6.002 1.00 89.81 94 ALA A CA 1
ATOM 721 C C . ALA A 1 94 ? -6.386 10.198 -6.706 1.00 89.81 94 ALA A C 1
ATOM 723 O O . ALA A 1 94 ? -6.224 10.337 -7.919 1.00 89.81 94 ALA A O 1
ATOM 724 N N . THR A 1 95 ? -6.923 11.156 -5.946 1.00 90.19 95 THR A N 1
ATOM 725 C CA . THR A 1 95 ? -7.340 12.464 -6.470 1.00 90.19 95 THR A CA 1
ATOM 726 C C . THR A 1 95 ? -6.147 13.240 -7.025 1.00 90.19 95 THR A C 1
ATOM 728 O O . THR A 1 95 ? -6.221 13.741 -8.143 1.00 90.19 95 THR A O 1
ATOM 731 N N . LEU A 1 96 ? -5.029 13.292 -6.294 1.00 88.00 96 LEU A N 1
ATOM 732 C CA . LEU A 1 96 ? -3.805 13.949 -6.758 1.00 88.00 96 LEU A CA 1
ATOM 733 C C . LEU A 1 96 ? -3.266 13.301 -8.035 1.00 88.00 96 LEU A C 1
ATOM 735 O O . LEU A 1 96 ? -2.991 14.014 -8.991 1.00 88.00 96 LEU A O 1
ATOM 739 N N . LEU A 1 97 ? -3.186 11.969 -8.084 1.00 86.75 97 LEU A N 1
ATOM 740 C CA . LEU A 1 97 ? -2.748 11.233 -9.273 1.00 86.75 97 LEU A CA 1
ATOM 741 C C . LEU A 1 97 ? -3.644 11.513 -10.481 1.00 86.75 97 LEU A C 1
ATOM 743 O O . LEU A 1 97 ? -3.144 11.709 -11.586 1.00 86.75 97 LEU A O 1
ATOM 747 N N . THR A 1 98 ? -4.959 11.568 -10.262 1.00 86.69 98 THR A N 1
ATOM 748 C CA . THR A 1 98 ? -5.939 11.855 -11.315 1.00 86.69 98 THR A CA 1
ATOM 749 C C . THR A 1 98 ? -5.778 13.281 -11.832 1.00 86.69 98 THR A C 1
ATOM 751 O O . THR A 1 98 ? -5.653 13.479 -13.037 1.00 86.69 98 THR A O 1
ATOM 754 N N . ILE A 1 99 ? -5.711 14.273 -10.936 1.00 86.62 99 ILE A N 1
ATOM 755 C CA . ILE A 1 99 ? -5.507 15.681 -11.306 1.00 86.62 99 ILE A CA 1
ATOM 756 C C . ILE A 1 99 ? -4.173 15.854 -12.029 1.00 86.62 99 ILE A C 1
ATOM 758 O O . ILE A 1 99 ? -4.122 16.548 -13.043 1.00 86.62 99 ILE A O 1
ATOM 762 N N . SER A 1 100 ? -3.106 15.213 -11.543 1.00 81.69 100 SER A N 1
ATOM 763 C CA . SER A 1 100 ? -1.816 15.205 -12.223 1.00 81.69 100 SER A CA 1
ATOM 764 C C . SER A 1 100 ? -1.977 14.655 -13.635 1.00 81.69 100 SER A C 1
ATOM 766 O O . SER A 1 100 ? -1.693 15.390 -14.569 1.00 81.69 100 SER A O 1
ATOM 768 N N . GLY A 1 101 ? -2.523 13.448 -13.809 1.00 80.19 101 GLY A N 1
ATOM 769 C CA . GLY A 1 101 ? -2.740 12.840 -15.127 1.00 80.19 101 GLY A CA 1
ATOM 770 C C . GLY A 1 101 ? -3.527 13.733 -16.091 1.00 80.19 101 GLY A C 1
ATOM 771 O O . GLY A 1 101 ? -3.059 13.990 -17.197 1.00 80.19 101 GLY A O 1
ATOM 772 N N . MET A 1 102 ? -4.657 14.287 -15.641 1.00 82.88 102 MET A N 1
ATOM 773 C CA . MET A 1 102 ? -5.465 15.225 -16.432 1.00 82.88 102 MET A CA 1
ATOM 774 C C . MET A 1 102 ? -4.685 16.491 -16.809 1.00 82.88 102 MET A C 1
ATOM 776 O O . MET A 1 102 ? -4.814 16.984 -17.924 1.00 82.88 102 MET A O 1
ATOM 780 N N . SER A 1 103 ? -3.859 17.021 -15.904 1.00 81.56 103 SER A N 1
ATOM 781 C CA . SER A 1 103 ? -3.057 18.222 -16.176 1.00 81.56 103 SER A CA 1
ATOM 782 C C . SER A 1 103 ? -1.975 17.956 -17.227 1.00 81.56 103 SER A C 1
ATOM 784 O O . SER A 1 103 ? -1.719 18.820 -18.063 1.00 81.56 103 SER A O 1
ATOM 786 N N . LEU A 1 104 ? -1.368 16.760 -17.214 1.00 77.88 104 LEU A N 1
ATOM 787 C CA . LEU A 1 104 ? -0.380 16.346 -18.222 1.00 77.88 104 LEU A CA 1
ATOM 788 C C . LEU A 1 104 ? -1.015 16.212 -19.615 1.00 77.88 104 LEU A C 1
ATOM 790 O O . LEU A 1 104 ? -0.384 16.561 -20.611 1.00 77.88 104 LEU A O 1
ATOM 794 N N . GLU A 1 105 ? -2.257 15.729 -19.682 1.00 77.06 105 GLU A N 1
ATOM 795 C CA . GLU A 1 105 ? -3.035 15.660 -20.923 1.00 77.06 105 GLU A CA 1
ATOM 796 C C . GLU A 1 105 ? -3.394 17.067 -21.435 1.00 77.06 105 GLU A C 1
ATOM 798 O O . GLU A 1 105 ? -3.130 17.400 -22.589 1.00 77.06 105 GLU A O 1
ATOM 803 N N . LEU A 1 106 ? -3.920 17.933 -20.559 1.00 80.12 106 LEU A N 1
ATOM 804 C CA . LEU A 1 106 ? -4.349 19.297 -20.897 1.00 80.12 106 LEU A CA 1
ATOM 805 C C . LEU A 1 106 ? -3.214 20.210 -21.377 1.00 80.12 106 LEU A C 1
ATOM 807 O O . LEU A 1 106 ? -3.448 21.091 -22.204 1.00 80.12 106 LEU A O 1
ATOM 811 N N . TRP A 1 107 ? -1.995 20.035 -20.869 1.00 77.44 107 TRP A N 1
ATOM 812 C CA . TRP A 1 107 ? -0.839 20.841 -21.280 1.00 77.44 107 TRP A CA 1
ATOM 813 C C . TRP A 1 107 ? -0.114 20.316 -22.519 1.00 77.44 107 TRP A C 1
ATOM 815 O O . TRP A 1 107 ? 0.923 20.867 -22.886 1.00 77.44 107 TRP A O 1
ATOM 825 N N . ASN A 1 108 ? -0.674 19.302 -23.191 1.00 63.91 108 ASN A N 1
ATOM 826 C CA . ASN A 1 108 ? -0.139 18.694 -24.410 1.00 63.91 108 ASN A CA 1
ATOM 827 C C . ASN A 1 108 ? 1.369 18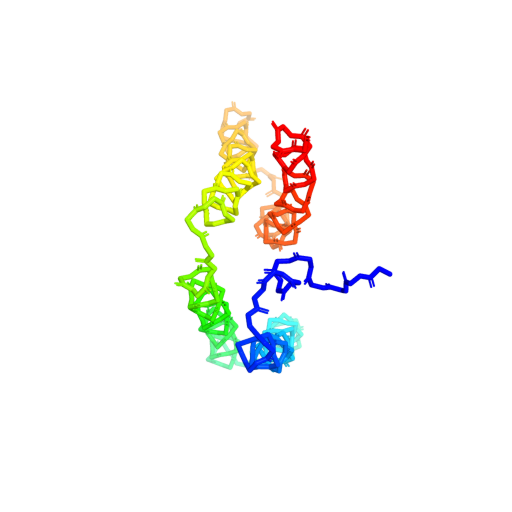.420 -24.312 1.00 63.91 108 ASN A C 1
ATOM 829 O O . ASN A 1 108 ? 2.159 18.662 -25.227 1.00 63.91 108 ASN A O 1
ATOM 833 N N . THR A 1 109 ? 1.782 17.975 -23.129 1.00 59.09 109 THR A N 1
ATOM 834 C CA . THR A 1 109 ? 3.173 17.702 -22.797 1.00 59.09 109 THR A CA 1
ATOM 835 C C . THR A 1 109 ? 3.573 16.348 -23.378 1.00 59.09 109 THR A C 1
ATOM 837 O O . THR A 1 109 ? 3.835 15.396 -22.650 1.00 59.09 109 THR A O 1
ATOM 840 N N . GLU A 1 110 ? 3.651 16.273 -24.710 1.00 56.34 110 GLU A N 1
ATOM 841 C CA . GLU A 1 110 ? 4.140 15.108 -25.470 1.00 56.34 110 GLU A CA 1
ATOM 842 C C . GLU A 1 110 ? 5.566 14.681 -25.055 1.00 56.34 110 GLU A C 1
ATOM 844 O O . GLU A 1 110 ? 5.991 13.565 -25.333 1.00 56.34 110 GLU A O 1
ATOM 849 N N . ASN A 1 111 ? 6.288 15.541 -24.324 1.00 54.84 111 ASN A N 1
ATOM 850 C CA . ASN A 1 111 ? 7.651 15.323 -23.837 1.00 54.84 111 ASN A CA 1
ATOM 851 C C . ASN A 1 111 ? 7.765 15.194 -22.311 1.00 54.84 111 ASN A C 1
ATOM 853 O O . ASN A 1 111 ? 8.825 15.480 -21.749 1.00 54.84 111 ASN A O 1
ATOM 857 N N . LEU A 1 112 ? 6.712 14.783 -21.598 1.00 56.44 112 LEU A N 1
ATOM 858 C CA . LEU A 1 112 ? 6.934 14.342 -20.221 1.00 56.44 112 LEU A CA 1
ATOM 859 C C . LEU A 1 112 ? 7.771 13.068 -20.245 1.00 56.44 112 LEU A C 1
ATOM 861 O O . LEU A 1 112 ? 7.341 12.071 -20.830 1.00 56.44 112 LEU A O 1
ATOM 865 N N . PRO A 1 113 ? 8.957 13.062 -19.614 1.00 60.12 113 PRO A N 1
ATOM 866 C CA . PRO A 1 113 ? 9.754 11.854 -19.565 1.00 60.12 113 PRO A CA 1
ATOM 867 C C . PRO A 1 113 ? 8.903 10.794 -18.865 1.00 60.12 113 PRO A C 1
ATOM 869 O O . PRO A 1 113 ? 8.418 11.037 -17.761 1.00 60.12 113 PRO A O 1
ATOM 872 N N . GLY A 1 114 ? 8.714 9.619 -19.476 1.00 62.41 114 GLY A N 1
ATOM 873 C CA . GLY A 1 114 ? 7.950 8.512 -18.874 1.00 62.41 114 GLY A CA 1
ATOM 874 C C . GLY A 1 114 ? 8.415 8.155 -17.451 1.00 62.41 114 GLY A C 1
ATOM 875 O O . GLY A 1 114 ? 7.649 7.619 -16.654 1.00 62.41 114 GLY A O 1
ATOM 876 N N . GLN A 1 115 ? 9.636 8.563 -17.089 1.00 60.66 115 GLN A N 1
ATOM 877 C CA . GLN A 1 115 ? 10.164 8.571 -15.726 1.00 60.66 115 GLN A CA 1
ATOM 878 C C . GLN A 1 115 ? 9.300 9.343 -14.719 1.00 60.66 115 GLN A C 1
ATOM 880 O O . GLN A 1 115 ? 9.169 8.889 -13.592 1.00 60.66 115 GLN A O 1
ATOM 885 N N . LEU A 1 116 ? 8.688 10.473 -15.076 1.00 64.50 116 LEU A N 1
ATOM 886 C CA . LEU A 1 116 ? 7.885 11.279 -14.149 1.00 64.50 116 LEU A CA 1
ATOM 887 C C . LEU A 1 116 ? 6.567 10.571 -13.805 1.00 64.50 116 LEU A C 1
ATOM 889 O O . LEU A 1 116 ? 6.183 10.515 -12.640 1.00 64.50 116 LEU A O 1
ATOM 893 N N . ILE A 1 117 ? 5.939 9.930 -14.794 1.00 65.38 117 ILE A N 1
ATOM 894 C CA . ILE A 1 117 ? 4.752 9.081 -14.602 1.00 65.38 117 ILE A CA 1
ATOM 895 C C . ILE A 1 117 ? 5.114 7.843 -13.769 1.00 65.38 117 ILE A C 1
ATOM 897 O O . ILE A 1 117 ? 4.392 7.495 -12.834 1.00 65.38 117 ILE A O 1
ATOM 901 N N . ALA A 1 118 ? 6.260 7.216 -14.048 1.00 66.62 118 ALA A N 1
ATOM 902 C CA . ALA A 1 118 ? 6.757 6.086 -13.269 1.00 66.62 118 ALA A CA 1
ATOM 903 C C . ALA A 1 118 ? 7.066 6.478 -11.811 1.00 66.62 118 ALA A C 1
ATOM 905 O O . ALA A 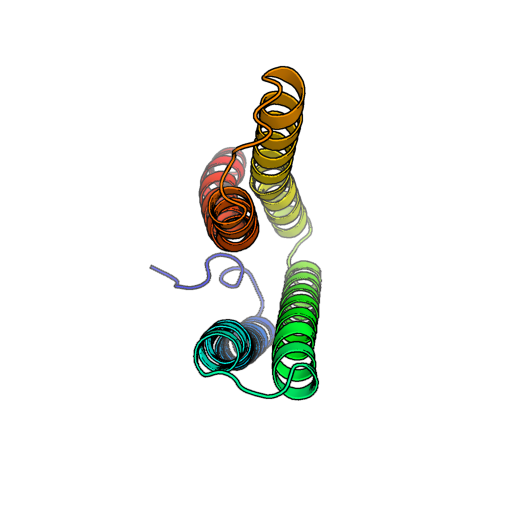1 118 ? 6.668 5.777 -10.885 1.00 66.62 118 ALA A O 1
ATOM 906 N N . VAL A 1 119 ? 7.706 7.623 -11.567 1.00 68.31 119 VAL A N 1
ATOM 907 C CA . VAL A 1 119 ? 7.984 8.132 -10.212 1.00 68.31 119 VAL A CA 1
ATOM 908 C C . VAL A 1 119 ? 6.683 8.418 -9.464 1.00 68.31 119 VAL A C 1
ATOM 910 O O . VAL A 1 119 ? 6.518 7.997 -8.322 1.00 68.31 119 VAL A O 1
ATOM 913 N N . VAL A 1 120 ? 5.720 9.072 -10.111 1.00 69.25 120 VAL A N 1
ATOM 914 C CA . VAL A 1 120 ? 4.422 9.389 -9.506 1.00 69.25 120 VAL A CA 1
ATOM 915 C C . VAL A 1 120 ? 3.633 8.113 -9.174 1.00 69.25 120 VAL A C 1
ATOM 917 O O . VAL A 1 120 ? 3.123 7.976 -8.060 1.00 69.25 120 VAL A O 1
ATOM 920 N N . GLY A 1 121 ? 3.598 7.136 -10.084 1.00 71.19 121 GLY A N 1
ATOM 921 C CA . GLY A 1 121 ? 2.940 5.846 -9.853 1.00 71.19 121 GLY A CA 1
ATOM 922 C C . GLY A 1 121 ? 3.606 5.007 -8.759 1.00 71.19 121 GLY A C 1
ATOM 923 O O . GLY A 1 121 ? 2.924 4.364 -7.965 1.00 71.19 121 GLY A O 1
ATOM 924 N N . THR A 1 122 ? 4.934 5.048 -8.656 1.00 73.81 122 THR A N 1
ATOM 925 C CA . THR A 1 122 ? 5.688 4.268 -7.659 1.00 73.81 122 THR A CA 1
ATOM 926 C C . THR A 1 122 ? 5.649 4.895 -6.267 1.00 73.81 122 THR A C 1
ATOM 928 O O . THR A 1 122 ? 5.655 4.178 -5.265 1.00 73.81 122 THR A O 1
ATOM 931 N N . MET A 1 123 ? 5.515 6.222 -6.180 1.00 79.50 123 MET A N 1
ATOM 932 C CA . MET A 1 123 ? 5.319 6.940 -4.916 1.00 79.50 123 MET A CA 1
ATOM 933 C C . MET A 1 123 ? 3.875 6.893 -4.403 1.00 79.50 123 MET A C 1
ATOM 935 O O . MET A 1 123 ? 3.648 7.176 -3.226 1.00 79.50 123 MET A O 1
ATOM 939 N N . ALA A 1 124 ? 2.904 6.488 -5.228 1.00 82.00 124 ALA A N 1
ATOM 940 C CA . ALA A 1 124 ? 1.492 6.424 -4.853 1.00 82.00 124 ALA A CA 1
ATOM 941 C C . ALA A 1 124 ? 1.248 5.619 -3.567 1.00 82.00 124 ALA A C 1
ATOM 943 O O . ALA A 1 124 ? 0.532 6.069 -2.674 1.00 82.00 124 ALA A O 1
ATOM 944 N N . MET A 1 125 ? 1.867 4.442 -3.442 1.00 81.94 125 MET A N 1
ATOM 945 C CA . MET A 1 125 ? 1.656 3.581 -2.278 1.00 81.94 125 MET A CA 1
ATOM 946 C C . MET A 1 125 ? 2.326 4.128 -0.999 1.00 81.94 125 MET A C 1
ATOM 948 O O . MET A 1 125 ? 1.630 4.273 0.009 1.00 81.94 125 MET A O 1
ATOM 952 N N . PRO A 1 126 ? 3.617 4.524 -1.002 1.00 84.69 126 PRO A N 1
ATOM 953 C CA . PRO A 1 126 ? 4.225 5.216 0.138 1.00 84.69 126 PRO A CA 1
AT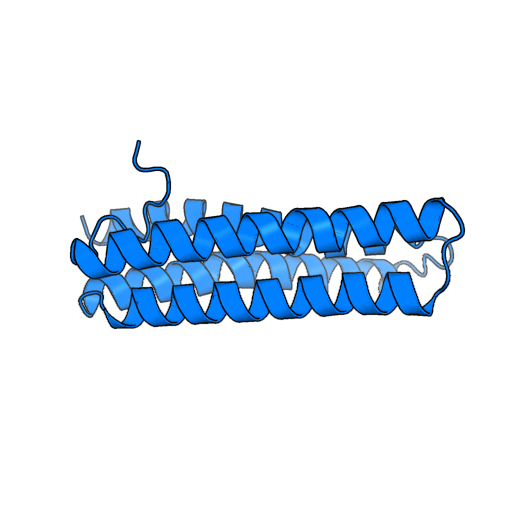OM 954 C C . PRO A 1 126 ? 3.456 6.468 0.581 1.00 84.69 126 PRO A C 1
ATOM 956 O O . PRO A 1 126 ? 3.209 6.649 1.776 1.00 84.69 126 PRO A O 1
ATOM 959 N N . LEU A 1 127 ? 3.030 7.304 -0.373 1.00 88.00 127 LEU A N 1
ATOM 960 C CA . LEU A 1 127 ? 2.232 8.497 -0.088 1.00 88.00 127 LEU A CA 1
ATOM 961 C C . LEU A 1 127 ? 0.864 8.130 0.491 1.00 88.00 127 LEU A C 1
ATOM 963 O O . LEU A 1 127 ? 0.420 8.770 1.440 1.00 88.00 127 LEU A O 1
ATOM 967 N N . GLY A 1 128 ? 0.225 7.074 -0.019 1.00 89.88 128 GLY A N 1
ATOM 968 C CA . GLY A 1 128 ? -1.043 6.559 0.498 1.00 89.88 128 GLY A CA 1
ATOM 969 C C . GLY A 1 128 ? -0.934 6.106 1.950 1.00 89.88 128 GLY A C 1
ATOM 970 O O . GLY A 1 128 ? -1.767 6.484 2.772 1.00 89.88 128 GLY A O 1
ATOM 971 N N . ILE A 1 129 ? 0.132 5.376 2.299 1.00 88.50 129 ILE A N 1
ATOM 972 C CA . ILE A 1 129 ? 0.412 4.954 3.681 1.00 88.50 129 ILE A CA 1
ATOM 973 C C . ILE A 1 129 ? 0.647 6.168 4.590 1.00 88.50 129 ILE A C 1
ATOM 975 O O . ILE A 1 129 ? 0.085 6.239 5.685 1.00 88.50 129 ILE A O 1
ATOM 979 N N . ALA A 1 130 ? 1.452 7.139 4.151 1.00 90.31 130 ALA A N 1
ATOM 980 C CA . ALA A 1 130 ? 1.714 8.348 4.928 1.00 90.31 130 ALA A CA 1
ATOM 981 C C . ALA A 1 130 ? 0.428 9.163 5.154 1.00 90.31 130 ALA A C 1
ATOM 983 O O . ALA A 1 130 ? 0.109 9.526 6.289 1.00 90.31 130 ALA A O 1
ATOM 984 N N . ALA A 1 131 ? -0.351 9.385 4.093 1.00 92.31 131 ALA A N 1
ATOM 985 C CA . ALA A 1 131 ? -1.631 10.081 4.150 1.00 92.31 131 ALA A CA 1
ATOM 986 C C . ALA A 1 131 ? -2.650 9.334 5.022 1.00 92.31 131 ALA A C 1
ATOM 988 O O . ALA A 1 131 ? -3.398 9.966 5.770 1.00 92.31 131 ALA A O 1
ATOM 989 N N . TYR A 1 132 ? -2.651 7.999 4.986 1.00 93.31 132 TYR A N 1
ATOM 990 C CA . TYR A 1 132 ? -3.443 7.162 5.884 1.00 93.31 132 TYR A CA 1
ATOM 991 C C . TYR A 1 132 ? -3.060 7.391 7.348 1.00 93.31 132 TYR A C 1
ATOM 993 O O . TYR A 1 132 ? -3.947 7.638 8.162 1.00 93.31 132 TYR A O 1
ATOM 1001 N N . TYR A 1 133 ? -1.771 7.377 7.703 1.00 91.00 133 TYR A N 1
ATOM 1002 C CA . TYR A 1 133 ? -1.358 7.617 9.088 1.00 91.00 133 TYR A CA 1
ATOM 1003 C C . TYR A 1 133 ? -1.706 9.023 9.568 1.00 91.00 133 TYR A C 1
ATOM 1005 O O . TYR A 1 133 ? -2.178 9.176 10.695 1.00 91.00 133 TYR A O 1
ATOM 1013 N N . ILE A 1 134 ? -1.528 10.042 8.727 1.00 91.44 134 ILE A N 1
ATOM 1014 C CA . ILE A 1 134 ? -1.943 11.415 9.045 1.00 91.44 134 ILE A CA 1
ATOM 1015 C C . ILE A 1 134 ? -3.458 11.457 9.284 1.00 91.44 134 ILE A C 1
ATOM 1017 O O . ILE A 1 134 ? -3.915 11.934 10.325 1.00 91.44 134 ILE A O 1
ATOM 1021 N N . SER A 1 135 ? -4.237 10.881 8.365 1.00 92.44 135 SER A N 1
ATOM 1022 C CA . SER A 1 135 ? -5.698 10.816 8.466 1.00 92.44 135 SER A CA 1
ATOM 1023 C C . SER A 1 135 ? -6.149 10.047 9.706 1.00 92.44 135 SER A C 1
ATOM 1025 O O . SER A 1 135 ? -7.094 10.456 10.373 1.00 92.44 135 SER A O 1
ATOM 1027 N N . LEU A 1 136 ? -5.445 8.976 10.078 1.00 91.44 136 LEU A N 1
ATOM 1028 C CA . LEU A 1 136 ? -5.740 8.185 11.267 1.00 91.44 136 LEU A CA 1
ATOM 1029 C C . LEU A 1 136 ? -5.611 9.020 12.542 1.00 91.44 136 LEU A C 1
ATOM 1031 O O . LEU A 1 136 ? -6.482 8.938 13.404 1.00 91.44 136 LEU A O 1
ATOM 1035 N N . HIS A 1 137 ? -4.568 9.847 12.655 1.00 89.06 137 HIS A N 1
ATOM 1036 C CA . HIS A 1 137 ? -4.400 10.745 13.801 1.00 89.06 137 HIS A CA 1
ATOM 1037 C C . HIS A 1 137 ? -5.500 11.810 13.858 1.00 89.06 137 HIS A C 1
ATOM 1039 O O . HIS A 1 137 ? -6.003 12.108 14.938 1.00 89.06 137 HIS A O 1
ATOM 1045 N N . ILE A 1 138 ? -5.903 12.361 12.709 1.00 90.69 138 ILE A N 1
ATOM 1046 C CA . ILE A 1 138 ? -6.978 13.361 12.632 1.00 90.69 138 ILE A CA 1
ATOM 1047 C C . ILE A 1 138 ? -8.323 12.746 13.035 1.00 90.69 138 ILE A C 1
ATOM 1049 O O . ILE A 1 138 ? -9.048 13.320 13.843 1.00 90.69 138 ILE A O 1
ATOM 1053 N N . VAL A 1 139 ? -8.652 11.570 12.495 1.00 89.38 139 VAL A N 1
ATOM 1054 C CA . VAL A 1 139 ? -9.930 10.901 12.760 1.00 89.38 139 VAL A CA 1
ATOM 1055 C C . VAL A 1 139 ? -9.997 10.414 14.206 1.00 89.38 139 VAL A C 1
ATOM 1057 O O . VAL A 1 139 ? -11.021 10.626 14.845 1.00 89.38 139 VAL A O 1
ATOM 1060 N N . LYS A 1 140 ? -8.921 9.824 14.752 1.00 86.75 140 LYS A N 1
ATOM 1061 C CA . LYS A 1 140 ? -8.881 9.370 16.155 1.00 86.75 140 LYS A CA 1
ATOM 1062 C C . LYS A 1 140 ? -9.173 10.505 17.140 1.00 86.75 140 LYS A C 1
ATOM 1064 O O . LYS A 1 140 ? -10.022 10.321 17.999 1.00 86.75 140 LYS A O 1
ATOM 1069 N N . ARG A 1 141 ? -8.585 11.691 16.938 1.00 85.69 141 ARG A N 1
ATOM 1070 C CA . ARG A 1 141 ? -8.825 12.886 17.776 1.00 85.69 141 ARG A CA 1
ATOM 1071 C C . ARG A 1 141 ? -10.285 13.343 17.838 1.00 85.69 141 ARG A C 1
ATOM 1073 O O . ARG A 1 141 ? -10.630 14.117 18.715 1.00 85.69 141 ARG A O 1
ATOM 1080 N N . ARG A 1 142 ? -11.137 12.930 16.894 1.00 83.06 142 ARG A N 1
ATOM 1081 C CA . ARG A 1 142 ? -12.570 13.269 16.902 1.00 83.06 142 ARG A CA 1
ATOM 1082 C C . ARG A 1 142 ? -13.388 12.379 17.848 1.00 83.06 142 ARG A C 1
ATOM 1084 O O . ARG A 1 142 ? -14.529 12.714 18.145 1.00 83.06 142 ARG A O 1
ATOM 1091 N N . TYR A 1 143 ? -12.831 11.240 18.252 1.00 76.31 143 TYR A N 1
ATOM 1092 C CA . TYR A 1 143 ? -13.481 10.243 19.105 1.00 76.31 143 TYR A CA 1
ATOM 1093 C C . TYR A 1 143 ? -12.810 10.109 20.483 1.00 76.31 143 TYR A C 1
ATOM 1095 O O . TYR A 1 143 ? -13.194 9.226 21.249 1.00 76.31 143 TYR A O 1
ATOM 1103 N N . GLU A 1 144 ? -11.812 10.951 20.765 1.00 67.56 144 GLU A N 1
ATOM 1104 C CA . GLU A 1 144 ? -11.248 11.202 22.100 1.00 67.56 144 GLU A CA 1
ATOM 1105 C C . GLU A 1 144 ? -12.040 12.321 22.787 1.00 67.56 144 GLU A C 1
ATOM 1107 O O . GLU A 1 144 ? -12.300 12.182 24.002 1.00 67.56 144 GLU A O 1
#

Sequence (144 aa):
MDLMPEASSAPPAARRRYKWRSLTGGLLFLPLYLGSQIAESGGASHLLVLIAGYGGVLALVWLLYEFVHLIRQLDELQQRIHVTALAMGFGSVATLLTISGMSLELWNTENLPGQLIAVVGTMAMPLGIAAYYISLHIVKRRYE